Protein AF-A0A800KIT1-F1 (afdb_monomer)

Mean predicted aligned error: 12.25 Å

Nearest PDB structures (foldseek):
  5aq0-assembly1_A  TM=7.364E-01  e=1.593E-04  Homo sapiens
  1uwy-assembly1_A  TM=6.087E-01  e=8.734E-02  H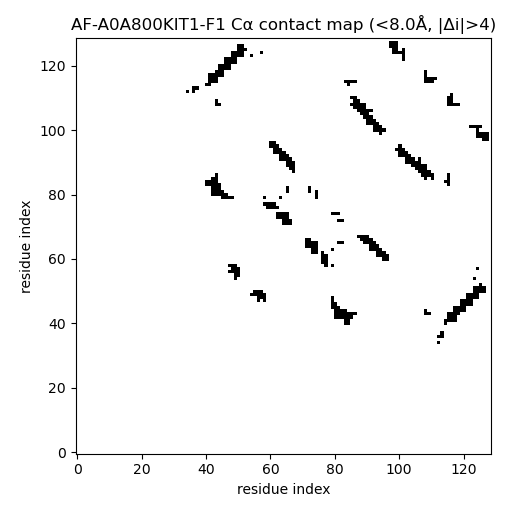omo sapiens
  4q1z-assembly1_A  TM=5.863E-01  e=1.804E-01  Bacteroides thetaiotaomicron VPI-5482
  5uph-assembly1_B  TM=4.794E-01  e=1.504E+00  Homo sapiens

Sequence (129 aa):
MIRVRFLLGIQLALSLPSVLACDDFFTEDLATGPVMCTKDMRAGIVLTVVDEVTGNPALSGSTITLQDQSYVETLPQGSSAGAWERKGNYDIIISHPDYLTWLRQNVLVTADECHVHTVEIEAKLKKRT

pLDDT: mean 86.28, std 19.14, range [35.66, 98.88]

Radius of gyration: 32.26 Å; Cα contacts (8 Å, |Δi|>4): 222; chains: 1; bounding box: 96×44×58 Å

Structure (mmCIF, N/CA/C/O backbone):
data_AF-A0A800KIT1-F1
#
_entry.id   AF-A0A800KIT1-F1
#
loop_
_atom_site.group_PDB
_atom_site.id
_atom_site.type_symbol
_atom_site.label_atom_id
_atom_site.label_alt_id
_atom_site.label_comp_id
_atom_site.label_asym_id
_atom_site.label_entity_id
_atom_site.label_seq_id
_atom_site.pdbx_PDB_ins_code
_atom_site.Cartn_x
_atom_site.Cartn_y
_atom_site.Cartn_z
_atom_site.occupancy
_atom_site.B_iso_or_equiv
_atom_site.auth_seq_id
_atom_site.auth_comp_id
_atom_site.auth_asym_id
_atom_site.auth_atom_id
_atom_site.pdbx_PDB_model_num
ATOM 1 N N . MET A 1 1 ? 74.768 -32.724 2.624 1.00 35.66 1 MET A N 1
ATOM 2 C CA . MET A 1 1 ? 76.137 -32.710 2.063 1.00 35.66 1 MET A CA 1
ATOM 3 C C . MET A 1 1 ? 76.054 -32.923 0.550 1.00 35.66 1 MET A C 1
ATOM 5 O O . MET A 1 1 ? 75.439 -33.894 0.149 1.00 35.66 1 MET A O 1
ATOM 9 N N . ILE A 1 2 ? 76.706 -32.040 -0.226 1.00 41.03 2 ILE A N 1
ATOM 10 C CA . ILE A 1 2 ? 77.374 -32.289 -1.530 1.00 41.03 2 ILE A CA 1
ATOM 11 C C . ILE A 1 2 ? 76.565 -32.206 -2.859 1.00 41.03 2 ILE A C 1
ATOM 13 O O . ILE A 1 2 ? 75.822 -33.106 -3.216 1.00 41.03 2 ILE A O 1
ATOM 17 N N . ARG A 1 3 ? 76.898 -31.119 -3.598 1.00 47.31 3 ARG A N 1
ATOM 18 C CA . ARG A 1 3 ? 77.159 -30.903 -5.055 1.00 47.31 3 ARG A CA 1
ATOM 19 C C . ARG A 1 3 ? 76.059 -31.232 -6.085 1.00 47.31 3 ARG A C 1
ATOM 21 O O . ARG A 1 3 ? 75.710 -32.382 -6.276 1.00 47.31 3 ARG A O 1
ATOM 28 N N . VAL A 1 4 ? 75.462 -30.233 -6.754 1.00 49.84 4 VAL A N 1
ATOM 29 C CA . VAL A 1 4 ? 75.948 -29.453 -7.932 1.00 49.84 4 VAL A CA 1
ATOM 30 C C . VAL A 1 4 ? 76.250 -30.318 -9.160 1.00 49.84 4 VAL A C 1
ATOM 32 O O . VAL A 1 4 ? 77.219 -31.073 -9.137 1.00 49.84 4 VAL A O 1
ATOM 35 N N . ARG A 1 5 ? 75.530 -30.075 -10.269 1.00 55.16 5 ARG A N 1
ATOM 36 C CA . ARG A 1 5 ? 76.094 -30.088 -11.633 1.00 55.16 5 ARG A CA 1
ATOM 37 C C . ARG A 1 5 ? 75.235 -29.287 -12.623 1.00 55.16 5 ARG A C 1
ATOM 39 O O . ARG A 1 5 ? 74.104 -29.642 -12.921 1.00 55.16 5 ARG A O 1
ATOM 46 N N . PHE A 1 6 ? 75.836 -28.202 -13.102 1.00 49.75 6 PHE A N 1
ATOM 47 C CA . PHE A 1 6 ? 75.464 -27.387 -14.258 1.00 49.75 6 PHE A CA 1
ATOM 48 C C . PHE A 1 6 ? 76.037 -28.041 -15.531 1.00 49.75 6 PHE A C 1
ATOM 50 O O . PHE A 1 6 ? 77.228 -28.347 -15.543 1.00 49.75 6 PHE A O 1
ATOM 57 N N . LEU A 1 7 ? 75.229 -28.200 -16.582 1.00 55.97 7 LEU A N 1
ATOM 58 C CA . LEU A 1 7 ? 75.607 -28.440 -17.992 1.00 55.97 7 LEU A CA 1
ATOM 59 C C . LEU A 1 7 ? 74.454 -27.819 -18.814 1.00 55.97 7 LEU A C 1
ATOM 61 O O . LEU A 1 7 ? 73.332 -28.291 -18.698 1.00 55.97 7 LEU A O 1
ATOM 65 N N . LEU A 1 8 ? 74.527 -26.599 -19.358 1.00 46.25 8 LEU A N 1
ATOM 66 C CA . LEU A 1 8 ? 75.233 -26.110 -20.556 1.00 46.25 8 LEU A CA 1
ATOM 67 C C . LEU A 1 8 ? 74.940 -26.907 -21.852 1.00 46.25 8 LEU A C 1
ATOM 69 O O . LEU A 1 8 ? 75.412 -28.029 -21.992 1.00 46.25 8 LEU A O 1
ATOM 73 N N . GLY A 1 9 ? 74.230 -26.278 -22.808 1.00 48.44 9 GLY A N 1
ATOM 74 C CA . GLY A 1 9 ? 74.076 -26.711 -24.217 1.00 48.44 9 GLY A CA 1
ATOM 75 C C . GLY A 1 9 ? 72.638 -26.552 -24.748 1.00 48.44 9 GLY A C 1
ATOM 76 O O . GLY A 1 9 ? 71.803 -27.405 -24.498 1.00 48.44 9 GLY A O 1
ATOM 77 N N . ILE A 1 10 ? 72.221 -25.370 -25.222 1.00 55.78 10 ILE A N 1
ATOM 78 C CA . ILE A 1 10 ? 72.210 -24.896 -26.630 1.00 55.78 10 ILE A CA 1
ATOM 79 C C . ILE A 1 10 ? 71.253 -25.673 -27.568 1.00 55.78 10 ILE A C 1
ATOM 81 O O . ILE A 1 10 ? 71.590 -26.715 -28.111 1.00 55.78 10 ILE A O 1
ATOM 85 N N . GLN A 1 11 ? 70.075 -25.051 -27.734 1.00 54.78 11 GLN A N 1
ATOM 86 C CA . GLN A 1 11 ? 69.208 -24.857 -28.913 1.00 54.78 11 GLN A CA 1
ATOM 87 C C . GLN A 1 11 ? 68.940 -26.002 -29.907 1.00 54.78 11 GLN A C 1
ATOM 89 O O . GLN A 1 11 ? 69.808 -26.392 -30.680 1.00 54.78 11 GLN A O 1
ATOM 94 N N . LEU A 1 12 ? 67.652 -26.338 -30.062 1.00 50.03 12 LEU A N 1
ATOM 95 C CA . LEU A 1 12 ? 67.087 -26.680 -31.369 1.00 50.03 12 LEU A CA 1
ATOM 96 C C . LEU A 1 12 ? 65.686 -26.066 -31.505 1.00 50.03 12 LEU A C 1
ATOM 98 O O . LEU A 1 12 ? 64.824 -26.249 -30.648 1.00 50.03 12 LEU A O 1
ATOM 102 N N . ALA A 1 13 ? 65.518 -25.263 -32.553 1.00 61.03 13 ALA A N 1
ATOM 103 C CA . ALA A 1 13 ? 64.345 -24.453 -32.841 1.00 61.03 13 ALA A CA 1
ATOM 104 C C . ALA A 1 13 ? 63.086 -25.311 -33.042 1.00 61.03 13 ALA A C 1
ATOM 106 O O . ALA A 1 13 ? 63.044 -26.154 -33.937 1.00 61.03 13 ALA A O 1
ATOM 107 N N . LEU A 1 14 ? 62.049 -25.056 -32.240 1.00 50.56 14 LEU A N 1
ATOM 108 C CA . LEU A 1 14 ? 60.720 -25.618 -32.450 1.00 50.56 14 LEU A CA 1
ATOM 109 C C . LEU A 1 14 ? 59.892 -24.584 -33.220 1.00 50.56 14 LEU A C 1
ATOM 111 O O . LEU A 1 14 ? 59.505 -23.545 -32.688 1.00 50.56 14 LEU A O 1
ATOM 115 N N . SER A 1 15 ? 59.705 -24.849 -34.509 1.00 58.34 15 SER A N 1
ATOM 116 C CA . SER A 1 15 ? 58.887 -24.067 -35.431 1.00 58.34 15 SER A CA 1
ATOM 117 C C . SER A 1 15 ? 57.451 -23.941 -34.918 1.00 58.34 15 SER A C 1
ATOM 119 O O . SER A 1 15 ? 56.799 -24.963 -34.704 1.00 58.34 15 SER A O 1
ATOM 121 N N . LEU A 1 16 ? 56.956 -22.708 -34.761 1.00 60.09 16 LEU A N 1
ATOM 122 C CA . LEU A 1 16 ? 55.536 -22.431 -34.536 1.00 60.09 16 LEU A CA 1
ATOM 123 C C . LEU A 1 16 ? 54.734 -22.825 -35.789 1.00 60.09 16 LEU A C 1
ATOM 125 O O . LEU A 1 16 ? 54.974 -22.236 -36.846 1.00 60.09 16 LEU A O 1
ATOM 129 N N . PRO A 1 17 ? 53.775 -23.764 -35.709 1.00 59.09 17 PRO A N 1
ATOM 130 C CA . PRO A 1 17 ? 52.797 -23.929 -36.766 1.00 59.09 17 PRO A CA 1
ATOM 131 C C . PRO A 1 17 ? 51.820 -22.752 -36.725 1.00 59.09 17 PRO A C 1
ATOM 133 O O . PRO A 1 17 ? 51.164 -22.468 -35.723 1.00 59.09 17 PRO A O 1
ATOM 136 N N . SER A 1 18 ? 51.796 -22.049 -37.847 1.00 61.78 18 SER A N 1
ATOM 137 C CA . SER A 1 18 ? 50.955 -20.914 -38.178 1.00 61.78 18 SER A CA 1
ATOM 138 C C . SER A 1 18 ? 49.468 -21.231 -37.992 1.00 61.78 18 SER A C 1
ATOM 140 O O . SER A 1 18 ? 48.947 -22.169 -38.586 1.00 61.78 18 SER A O 1
ATOM 142 N N . VAL A 1 19 ? 48.831 -20.409 -37.158 1.00 55.56 19 VAL A N 1
ATOM 143 C CA . VAL A 1 19 ? 47.418 -19.994 -37.127 1.00 55.56 19 VAL A CA 1
ATOM 144 C C . VAL A 1 19 ? 46.465 -20.799 -38.023 1.00 55.56 19 VAL A C 1
ATOM 146 O O . VAL A 1 19 ? 46.300 -20.516 -39.207 1.00 55.56 19 VAL A O 1
ATOM 149 N N . LEU A 1 20 ? 45.761 -21.750 -37.409 1.00 60.47 20 LEU A N 1
ATOM 150 C CA . LEU A 1 20 ? 44.436 -22.176 -37.851 1.00 60.47 20 LEU A CA 1
ATOM 151 C C . LEU A 1 20 ? 43.448 -21.874 -36.720 1.00 60.47 20 LEU A C 1
ATOM 153 O O . LEU A 1 20 ? 42.897 -22.767 -36.088 1.00 60.47 20 LEU A O 1
ATOM 157 N N . ALA A 1 21 ? 43.301 -20.589 -36.415 1.00 51.41 21 ALA A N 1
ATOM 158 C CA . ALA A 1 21 ? 42.187 -20.093 -35.630 1.00 51.41 21 ALA A CA 1
ATOM 159 C C . ALA A 1 21 ? 41.266 -19.369 -36.615 1.00 51.41 21 ALA A C 1
ATOM 161 O O . ALA A 1 21 ? 41.454 -18.193 -36.919 1.00 51.41 21 ALA A O 1
ATOM 162 N N . CYS A 1 22 ? 40.306 -20.105 -37.178 1.00 60.59 22 CYS A N 1
ATOM 163 C CA . CYS A 1 22 ? 39.013 -19.495 -37.452 1.00 60.59 22 CYS A CA 1
ATOM 164 C C . CYS A 1 22 ? 38.426 -19.208 -36.074 1.00 60.59 22 CYS A C 1
ATOM 166 O O . CYS A 1 22 ? 37.726 -20.042 -35.507 1.00 60.59 22 CYS A O 1
ATOM 168 N N . ASP A 1 23 ? 38.790 -18.067 -35.498 1.00 52.88 23 ASP A N 1
ATOM 169 C CA . ASP A 1 23 ? 37.940 -17.489 -34.481 1.00 52.88 23 ASP A CA 1
ATOM 170 C C . ASP A 1 23 ? 36.685 -17.092 -35.253 1.00 52.88 23 ASP A C 1
ATOM 172 O O . ASP A 1 23 ? 36.680 -16.098 -35.983 1.00 52.88 23 ASP A O 1
ATOM 176 N N . ASP A 1 24 ? 35.654 -17.934 -35.169 1.00 50.88 24 ASP A N 1
ATOM 177 C CA . ASP A 1 24 ? 34.274 -17.549 -35.428 1.00 50.88 24 ASP A CA 1
ATOM 178 C C . ASP A 1 24 ? 33.943 -16.405 -34.456 1.00 50.88 24 ASP A C 1
ATOM 180 O O . ASP A 1 24 ? 33.260 -16.566 -33.448 1.00 50.88 24 ASP A O 1
ATOM 184 N N . PHE A 1 25 ? 34.455 -15.209 -34.755 1.00 50.78 25 PHE A N 1
ATOM 185 C CA . PHE A 1 25 ? 34.039 -13.940 -34.175 1.00 50.78 25 PHE A CA 1
ATOM 186 C C . PHE A 1 25 ? 32.737 -13.506 -34.855 1.00 50.78 25 PHE A C 1
ATOM 188 O O . PHE A 1 25 ? 32.571 -12.391 -35.334 1.00 50.78 25 PHE A O 1
ATOM 195 N N . PHE A 1 26 ? 31.797 -14.432 -34.928 1.00 53.28 26 PHE A N 1
ATOM 196 C CA . PHE A 1 26 ? 30.394 -14.106 -34.985 1.00 53.28 26 PHE A CA 1
ATOM 197 C C . PHE A 1 26 ? 29.840 -14.674 -33.691 1.00 53.28 26 PHE A C 1
ATOM 199 O O . PHE A 1 26 ? 29.180 -15.708 -33.659 1.00 53.28 26 PHE A O 1
ATOM 206 N N . THR A 1 27 ? 30.155 -13.996 -32.582 1.00 54.91 27 THR A N 1
ATOM 207 C CA . THR A 1 27 ? 29.188 -13.959 -31.493 1.00 54.91 27 THR A CA 1
ATOM 208 C C . THR A 1 27 ? 27.928 -13.421 -32.141 1.00 54.91 27 THR A C 1
ATOM 210 O O . THR A 1 27 ? 27.866 -12.238 -32.481 1.00 54.91 27 THR A O 1
ATOM 213 N N . GLU A 1 28 ? 26.994 -14.321 -32.430 1.00 54.59 28 GLU A N 1
ATOM 214 C CA . GLU A 1 28 ? 25.621 -13.973 -32.725 1.00 54.59 28 GLU A CA 1
ATOM 215 C C . GLU A 1 28 ? 25.127 -13.197 -31.508 1.00 54.59 28 GLU A C 1
ATOM 217 O O . GLU A 1 28 ? 24.702 -13.757 -30.498 1.00 54.59 28 GLU A O 1
ATOM 222 N N . ASP A 1 29 ? 25.325 -11.885 -31.586 1.00 57.72 29 ASP A N 1
ATOM 223 C CA . ASP A 1 29 ? 24.670 -10.879 -30.785 1.00 57.72 29 ASP A CA 1
ATOM 224 C C . ASP A 1 29 ? 23.191 -11.070 -31.092 1.00 57.72 29 ASP A C 1
ATOM 226 O O . ASP A 1 29 ? 22.672 -10.624 -32.119 1.00 57.72 29 ASP A O 1
ATOM 230 N N . LEU A 1 30 ? 22.574 -11.931 -30.280 1.00 59.06 30 LEU A N 1
ATOM 231 C CA . LEU A 1 30 ? 21.161 -12.248 -30.302 1.00 59.06 30 LEU A CA 1
ATOM 232 C C . LEU A 1 30 ? 20.435 -10.928 -30.490 1.00 59.06 30 LEU A C 1
ATOM 234 O O . LEU A 1 30 ? 20.567 -10.034 -29.661 1.00 59.06 30 LEU A O 1
ATOM 238 N N . ALA A 1 31 ? 19.731 -10.797 -31.608 1.00 60.88 31 ALA A N 1
ATOM 239 C CA . ALA A 1 31 ? 19.049 -9.579 -31.987 1.00 60.88 31 ALA A CA 1
ATOM 240 C C . ALA A 1 31 ? 18.020 -9.166 -30.919 1.00 60.88 31 ALA A C 1
ATOM 242 O O . ALA A 1 31 ? 16.831 -9.446 -31.045 1.00 60.88 31 ALA A O 1
ATOM 243 N N . THR A 1 32 ? 18.446 -8.451 -29.884 1.00 62.38 32 THR A N 1
ATOM 244 C CA . THR A 1 32 ? 17.587 -7.556 -29.119 1.00 62.38 32 THR A CA 1
ATOM 245 C C . THR A 1 32 ? 17.716 -6.205 -29.786 1.00 62.38 32 THR A C 1
ATOM 247 O O . THR A 1 32 ? 18.576 -5.392 -29.457 1.00 62.38 32 THR A O 1
ATOM 250 N N . GLY A 1 33 ? 16.868 -5.985 -30.795 1.00 69.94 33 GLY A N 1
ATOM 251 C CA . GLY A 1 33 ? 16.591 -4.632 -31.266 1.00 69.94 33 GLY A CA 1
ATOM 252 C C . GLY A 1 33 ? 16.219 -3.719 -30.086 1.00 69.94 33 GLY A C 1
ATOM 253 O O . GLY A 1 33 ? 15.910 -4.212 -29.000 1.00 69.94 33 GLY A O 1
ATOM 254 N N . PRO A 1 34 ? 16.251 -2.390 -30.271 1.00 82.31 34 PRO A N 1
ATOM 255 C CA . PRO A 1 34 ? 15.989 -1.459 -29.180 1.00 82.31 34 PRO A CA 1
ATOM 256 C C . PRO A 1 34 ? 14.646 -1.775 -28.515 1.00 82.31 34 PRO A C 1
ATOM 258 O O . PRO A 1 34 ? 13.633 -1.933 -29.203 1.00 82.31 34 PRO A O 1
ATOM 261 N N . VAL A 1 35 ? 14.635 -1.865 -27.185 1.00 86.75 35 VAL A N 1
ATOM 262 C CA . VAL A 1 35 ? 13.399 -2.096 -26.440 1.00 86.75 35 VAL A CA 1
ATOM 263 C C . VAL A 1 35 ? 12.565 -0.826 -26.452 1.00 86.75 35 VAL A C 1
ATOM 265 O O . VAL A 1 35 ? 12.975 0.242 -25.999 1.00 86.75 35 VAL A O 1
ATOM 268 N N . MET A 1 36 ? 11.379 -0.949 -27.041 1.00 91.00 36 MET A N 1
ATOM 269 C CA . MET A 1 36 ? 10.439 0.148 -27.219 1.00 91.00 36 MET A CA 1
ATOM 270 C C . MET A 1 36 ? 9.390 0.087 -26.112 1.00 91.00 36 MET A C 1
ATOM 272 O O . MET A 1 36 ? 8.400 -0.632 -26.224 1.00 91.00 36 MET A O 1
ATOM 276 N N . CYS A 1 37 ? 9.607 0.850 -25.043 1.00 93.62 37 CYS A N 1
ATOM 277 C CA . CYS A 1 37 ? 8.655 0.947 -23.940 1.00 93.62 37 CYS A CA 1
ATOM 278 C C . CYS A 1 37 ? 7.548 1.974 -24.212 1.00 93.62 37 CYS A C 1
ATOM 280 O O . CYS A 1 37 ? 7.725 2.943 -24.960 1.00 93.62 37 CYS A O 1
ATOM 282 N N . THR A 1 38 ? 6.392 1.771 -23.575 1.00 94.06 38 THR A N 1
ATOM 283 C CA . THR A 1 38 ? 5.306 2.759 -23.589 1.00 94.06 38 THR A CA 1
ATOM 284 C C . THR A 1 38 ? 5.635 3.932 -22.660 1.00 94.06 38 THR A C 1
ATOM 286 O O . THR A 1 38 ? 6.510 3.830 -21.803 1.00 94.06 38 THR A O 1
ATOM 289 N N . LYS A 1 39 ? 4.938 5.063 -22.822 1.00 93.69 39 LYS A N 1
ATOM 290 C CA . LYS A 1 39 ? 5.052 6.214 -21.904 1.00 93.69 39 LYS A CA 1
ATOM 291 C C . LYS A 1 39 ? 4.098 6.120 -20.710 1.00 93.69 39 LYS A C 1
ATOM 293 O O . LYS A 1 39 ? 3.988 7.082 -19.951 1.00 93.69 39 LYS A O 1
ATOM 298 N N . ASP A 1 40 ? 3.383 5.009 -20.580 1.00 94.75 40 ASP A N 1
ATOM 299 C CA . ASP A 1 40 ? 2.398 4.830 -19.526 1.00 94.75 40 ASP A CA 1
ATOM 300 C C . ASP A 1 40 ? 3.108 4.633 -18.189 1.00 94.75 40 ASP A C 1
ATOM 302 O O . ASP A 1 40 ? 4.135 3.966 -18.118 1.00 94.75 40 ASP A O 1
ATOM 306 N N . MET A 1 41 ? 2.555 5.208 -17.124 1.00 95.88 41 MET A N 1
ATOM 307 C CA . MET A 1 41 ? 3.026 4.961 -15.764 1.00 95.88 41 MET A CA 1
ATOM 308 C C . MET A 1 41 ? 2.130 3.928 -15.089 1.00 95.88 41 MET A C 1
ATOM 310 O O . MET A 1 41 ? 0.903 4.050 -15.123 1.00 95.88 41 MET A O 1
ATOM 314 N N . ARG A 1 42 ? 2.735 2.944 -14.426 1.00 97.94 42 ARG A N 1
ATOM 315 C CA . ARG A 1 42 ? 2.044 1.900 -13.664 1.00 97.94 42 ARG A CA 1
ATOM 316 C C . ARG A 1 42 ? 2.340 2.017 -12.176 1.00 97.94 42 ARG A C 1
ATOM 318 O O . ARG A 1 42 ? 3.464 2.301 -11.764 1.00 97.94 42 ARG A O 1
ATOM 325 N N . ALA A 1 43 ? 1.313 1.793 -11.363 1.00 98.56 43 ALA A N 1
ATOM 326 C CA . ALA A 1 43 ? 1.460 1.725 -9.918 1.00 98.56 43 ALA A CA 1
ATOM 327 C C . ALA A 1 43 ? 2.072 0.378 -9.532 1.00 98.56 43 ALA A C 1
ATOM 329 O O . ALA A 1 43 ? 1.614 -0.669 -9.997 1.00 98.56 43 ALA A O 1
ATOM 330 N N . GLY A 1 44 ? 3.072 0.392 -8.655 1.00 98.62 44 GLY A N 1
ATOM 331 C CA . GLY A 1 44 ? 3.620 -0.834 -8.085 1.00 98.62 44 GLY A CA 1
ATOM 332 C C . GLY A 1 44 ? 2.633 -1.503 -7.129 1.00 98.62 44 GLY A C 1
ATOM 333 O O . GLY A 1 44 ? 2.541 -2.727 -7.098 1.00 98.62 44 GLY A O 1
ATOM 334 N N . ILE A 1 45 ? 1.858 -0.710 -6.381 1.00 98.88 45 ILE A N 1
ATOM 335 C CA . ILE A 1 45 ? 0.878 -1.200 -5.402 1.00 98.88 45 ILE A CA 1
ATOM 336 C C . ILE A 1 45 ? -0.466 -0.504 -5.613 1.00 98.88 45 ILE A C 1
ATOM 338 O O . ILE A 1 45 ? -0.525 0.725 -5.712 1.00 98.88 45 ILE A O 1
ATOM 342 N N . VAL A 1 46 ? -1.541 -1.295 -5.613 1.00 98.81 46 VAL A N 1
ATOM 343 C CA . VAL A 1 46 ? -2.933 -0.825 -5.596 1.00 98.81 46 VAL A CA 1
ATOM 344 C C . VAL A 1 46 ? -3.675 -1.470 -4.426 1.00 98.81 46 VAL A C 1
ATOM 346 O O . VAL A 1 46 ? -3.639 -2.685 -4.235 1.00 98.81 46 VAL A O 1
ATOM 349 N N . LEU A 1 47 ? -4.352 -0.645 -3.632 1.00 98.75 47 LEU A N 1
ATOM 350 C CA . LEU A 1 47 ? -5.035 -1.0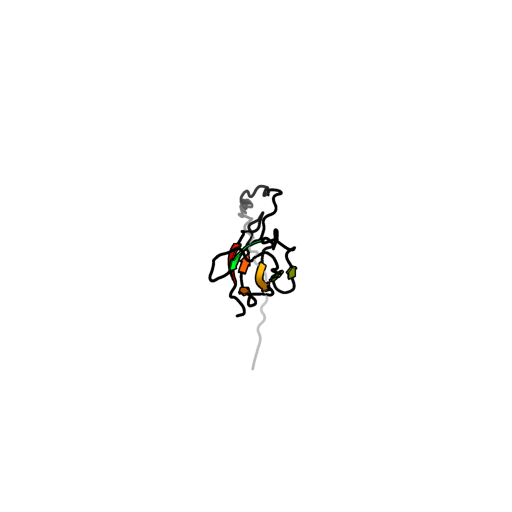34 -2.406 1.00 98.75 47 LEU A CA 1
ATOM 351 C C . LEU A 1 47 ? -6.556 -0.959 -2.564 1.00 98.75 47 LEU A C 1
ATOM 353 O O . LEU A 1 47 ? -7.107 -0.004 -3.109 1.00 98.75 47 LEU A O 1
ATOM 357 N N . THR A 1 48 ? -7.236 -1.943 -1.990 1.00 98.69 48 THR A N 1
ATOM 358 C CA . THR A 1 48 ? -8.664 -1.890 -1.667 1.00 98.69 48 THR A CA 1
ATOM 359 C C . THR A 1 48 ? -8.789 -1.925 -0.151 1.00 98.69 48 THR A C 1
ATOM 361 O O . THR A 1 48 ? -8.425 -2.917 0.471 1.00 98.69 48 THR A O 1
ATOM 364 N N . VAL A 1 49 ? -9.247 -0.832 0.460 1.00 98.62 49 VAL A N 1
ATOM 365 C CA . VAL A 1 49 ? -9.308 -0.692 1.925 1.00 98.62 49 VAL A CA 1
ATOM 366 C C . VAL A 1 49 ? -10.755 -0.809 2.387 1.00 98.62 49 VAL A C 1
ATOM 368 O O . VAL A 1 49 ? -11.594 0.010 2.002 1.00 98.62 49 VAL A O 1
ATOM 371 N N . VAL A 1 50 ? -11.043 -1.811 3.216 1.00 98.62 50 VAL A N 1
ATOM 372 C CA . VAL A 1 50 ? -12.398 -2.139 3.683 1.00 98.62 50 VAL A CA 1
ATOM 373 C C . VAL A 1 50 ? -12.427 -2.413 5.182 1.00 98.62 50 VAL A C 1
ATOM 375 O O . VAL A 1 50 ? -11.433 -2.831 5.769 1.00 98.62 50 VAL A O 1
ATOM 378 N N . ASP A 1 51 ? -13.579 -2.203 5.807 1.00 98.31 51 ASP A N 1
ATOM 379 C CA . ASP A 1 51 ? -13.867 -2.689 7.157 1.00 98.31 51 ASP A CA 1
ATOM 380 C C . ASP A 1 51 ? -13.943 -4.228 7.149 1.00 98.31 51 ASP A C 1
ATOM 382 O O . ASP A 1 51 ? -14.630 -4.822 6.317 1.00 98.31 51 ASP A O 1
ATOM 386 N N . GLU A 1 52 ? -13.236 -4.879 8.076 1.00 98.31 52 GLU A N 1
ATOM 387 C CA . GLU A 1 52 ? -13.103 -6.343 8.134 1.00 98.31 52 GLU A CA 1
ATOM 388 C C . GLU A 1 52 ? -14.442 -7.075 8.321 1.00 98.31 52 GLU A C 1
ATOM 390 O O . GLU A 1 52 ? -14.607 -8.189 7.822 1.00 98.31 52 GLU A O 1
ATOM 395 N N . VAL A 1 53 ? -15.398 -6.465 9.028 1.00 97.62 53 VAL A N 1
ATOM 396 C CA . VAL A 1 53 ? -16.659 -7.113 9.424 1.00 97.62 53 VAL A CA 1
ATOM 397 C C . VAL A 1 53 ? -17.758 -6.859 8.400 1.00 97.62 53 VAL A C 1
ATOM 399 O O . VAL A 1 53 ? -18.513 -7.760 8.044 1.00 97.62 53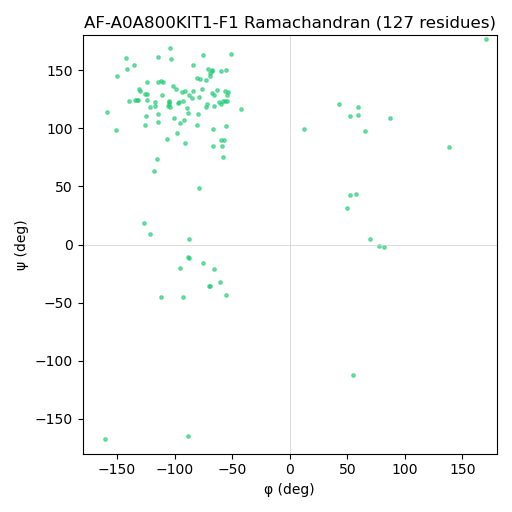 VAL A O 1
ATOM 402 N N . THR A 1 54 ? -17.877 -5.614 7.954 1.00 97.62 54 THR A N 1
ATOM 403 C CA . THR A 1 54 ? -18.969 -5.151 7.091 1.00 97.62 54 THR A CA 1
ATOM 404 C C . THR A 1 54 ? -18.610 -5.181 5.611 1.00 97.62 54 THR A C 1
ATOM 406 O O . THR A 1 54 ? -19.515 -5.157 4.781 1.00 97.62 54 THR A O 1
ATOM 409 N N . GLY A 1 55 ? -17.319 -5.205 5.264 1.00 97.69 55 GLY A N 1
ATOM 410 C CA . GLY A 1 55 ? -16.844 -5.081 3.883 1.00 97.69 55 GLY A CA 1
ATOM 411 C C . GLY A 1 55 ? -17.030 -3.684 3.280 1.00 97.69 55 GLY A C 1
ATOM 412 O O . GLY A 1 55 ? -16.748 -3.483 2.101 1.00 97.69 55 GLY A O 1
ATOM 413 N N . ASN A 1 56 ? -17.500 -2.706 4.062 1.00 97.88 56 ASN A N 1
ATOM 414 C CA . ASN A 1 56 ? -17.697 -1.344 3.579 1.00 97.88 56 ASN A CA 1
ATOM 415 C C . ASN A 1 56 ? -16.350 -0.658 3.298 1.00 97.88 56 ASN A C 1
ATOM 417 O O . ASN A 1 56 ? -15.390 -0.899 4.034 1.00 97.88 56 ASN A O 1
ATOM 421 N N . PRO A 1 57 ? -16.267 0.241 2.298 1.00 97.69 57 PRO A N 1
ATOM 422 C CA . PRO A 1 57 ? -15.051 1.002 2.035 1.00 97.69 57 PRO A CA 1
ATOM 423 C C . PRO A 1 57 ? -14.593 1.796 3.263 1.00 97.69 57 PRO A C 1
ATOM 425 O O . PRO A 1 57 ? -15.379 2.520 3.873 1.00 97.69 57 PRO A O 1
ATOM 428 N N . ALA A 1 58 ? -13.306 1.693 3.583 1.00 97.44 58 ALA A N 1
ATOM 429 C CA . ALA A 1 58 ? -12.680 2.349 4.732 1.00 97.44 58 ALA A CA 1
ATOM 430 C C . ALA A 1 58 ? -11.452 3.192 4.337 1.00 97.44 58 ALA A C 1
ATOM 432 O O . ALA A 1 58 ? -10.625 3.510 5.181 1.00 97.44 58 ALA A O 1
ATOM 433 N N . LEU A 1 59 ? -11.325 3.546 3.051 1.00 97.56 59 LEU A N 1
ATOM 434 C CA . LEU A 1 59 ? -10.212 4.351 2.529 1.00 97.56 59 LEU A CA 1
ATOM 435 C C . LEU A 1 59 ? -10.260 5.814 2.997 1.00 97.56 59 LEU A C 1
ATOM 437 O O . LEU A 1 59 ? -9.226 6.450 3.195 1.00 97.56 59 LEU A O 1
ATOM 441 N N . SER A 1 60 ? -11.463 6.378 3.123 1.00 96.38 60 SER A N 1
ATOM 442 C CA . SER A 1 60 ? -11.629 7.774 3.530 1.00 96.38 60 SER A CA 1
ATOM 443 C C . SER A 1 60 ? -11.143 7.958 4.965 1.00 96.38 60 SER A C 1
ATOM 445 O O . SER A 1 60 ? -11.545 7.207 5.842 1.00 96.38 60 SER A O 1
ATOM 447 N N . GLY A 1 61 ? -10.275 8.944 5.201 1.00 94.50 61 GLY A N 1
ATOM 448 C CA . GLY A 1 61 ? -9.680 9.184 6.519 1.00 94.50 61 GLY A CA 1
ATOM 449 C C . GLY A 1 61 ? -8.474 8.297 6.851 1.00 94.50 61 GLY A C 1
ATOM 450 O O . GLY A 1 61 ? -7.862 8.488 7.904 1.00 94.50 61 GLY A O 1
ATOM 451 N N . SER A 1 62 ? -8.087 7.364 5.972 1.00 97.38 62 SER A N 1
ATOM 452 C CA . SER A 1 62 ? -6.850 6.599 6.130 1.00 97.38 62 SER A CA 1
ATOM 453 C C . SER A 1 62 ? -5.619 7.406 5.720 1.00 97.38 62 S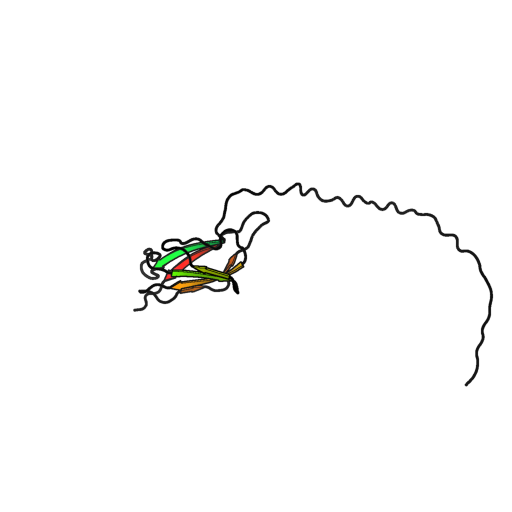ER A C 1
ATOM 455 O O . SER A 1 62 ? -5.621 8.122 4.722 1.00 97.38 62 SER A O 1
ATOM 457 N N . THR A 1 63 ? -4.522 7.223 6.453 1.00 98.38 63 THR A N 1
ATOM 458 C CA . THR A 1 63 ? -3.173 7.565 5.984 1.00 98.38 63 THR A CA 1
ATOM 459 C C . THR A 1 63 ? -2.448 6.278 5.628 1.00 98.38 63 THR A C 1
ATOM 461 O O . THR A 1 63 ? -2.327 5.386 6.472 1.00 98.38 63 THR A O 1
ATOM 464 N N . ILE A 1 64 ? -1.991 6.190 4.380 1.00 98.81 64 ILE A N 1
ATOM 465 C CA . ILE A 1 64 ? -1.301 5.026 3.826 1.00 98.81 64 ILE A CA 1
ATOM 466 C C . ILE A 1 64 ? 0.156 5.400 3.580 1.00 98.81 64 ILE A C 1
ATOM 468 O O . ILE A 1 64 ? 0.432 6.400 2.915 1.00 98.81 64 ILE A O 1
ATOM 472 N N . THR A 1 65 ? 1.068 4.575 4.081 1.00 98.81 65 THR A N 1
ATOM 473 C CA . THR A 1 65 ? 2.508 4.721 3.874 1.00 98.81 65 THR A CA 1
ATOM 474 C C . THR A 1 65 ? 3.077 3.443 3.270 1.00 98.81 65 THR A C 1
ATOM 476 O O . THR A 1 65 ? 2.829 2.352 3.784 1.00 98.81 65 THR A O 1
ATOM 479 N N . LEU A 1 66 ? 3.836 3.592 2.185 1.00 98.88 66 LEU A N 1
ATOM 480 C CA . LEU A 1 66 ? 4.629 2.541 1.554 1.00 98.88 66 LEU A CA 1
ATOM 481 C C . LEU A 1 66 ? 6.099 2.786 1.904 1.00 98.88 66 LEU A C 1
ATOM 483 O O . LEU A 1 66 ? 6.627 3.866 1.626 1.00 98.88 66 LEU A O 1
ATOM 487 N N . GLN A 1 67 ? 6.762 1.807 2.512 1.00 98.81 67 GLN A N 1
ATOM 488 C CA . GLN A 1 67 ? 8.159 1.925 2.920 1.00 98.81 67 GLN A CA 1
ATOM 489 C C . GLN A 1 67 ? 9.012 0.806 2.324 1.00 98.81 67 GLN A C 1
ATOM 491 O O . GLN A 1 67 ? 8.743 -0.359 2.572 1.00 98.81 67 GLN A O 1
ATOM 496 N N . ASP A 1 68 ? 10.079 1.161 1.612 1.00 98.69 68 ASP A N 1
ATOM 497 C CA . ASP A 1 68 ? 11.127 0.232 1.169 1.00 98.69 68 ASP A CA 1
ATOM 498 C C . ASP A 1 68 ? 12.481 0.773 1.638 1.00 98.69 68 ASP A C 1
ATOM 500 O O . ASP A 1 68 ? 13.014 1.741 1.089 1.00 98.69 68 ASP A O 1
ATOM 504 N N . GLN A 1 69 ? 13.025 0.177 2.700 1.00 97.25 69 GLN A N 1
ATOM 505 C CA . GLN A 1 69 ? 14.251 0.635 3.360 1.00 97.25 69 GLN A CA 1
ATOM 506 C C . GLN A 1 69 ? 14.153 2.120 3.778 1.00 97.25 69 GLN A C 1
ATOM 508 O O . GLN A 1 69 ? 13.384 2.466 4.678 1.00 97.25 69 GLN A O 1
ATOM 513 N N . SER A 1 70 ? 14.943 2.999 3.149 1.00 97.81 70 SER A N 1
ATOM 514 C CA . SER A 1 70 ? 14.948 4.448 3.386 1.00 97.81 70 SER A CA 1
ATOM 515 C C . SER A 1 70 ? 13.928 5.214 2.540 1.00 97.81 70 SER A C 1
ATOM 517 O O . SER A 1 70 ? 13.697 6.396 2.795 1.00 97.81 70 SER A O 1
ATOM 519 N N . TYR A 1 71 ? 13.326 4.574 1.536 1.00 98.38 71 TYR A N 1
ATOM 520 C CA . TYR A 1 71 ? 12.261 5.171 0.745 1.00 98.38 71 TYR A CA 1
ATOM 521 C C . TYR A 1 71 ? 10.947 5.106 1.518 1.00 98.38 71 TYR A C 1
ATOM 523 O O . TYR A 1 71 ? 10.533 4.033 1.952 1.00 98.38 71 TYR A O 1
ATOM 531 N N . VAL A 1 72 ? 10.291 6.256 1.663 1.00 98.56 72 VAL A N 1
ATOM 532 C CA . VAL A 1 72 ? 8.990 6.390 2.318 1.00 98.56 72 VAL A CA 1
ATOM 533 C C . VAL A 1 72 ? 8.088 7.221 1.418 1.00 98.56 72 VAL A C 1
ATOM 535 O O . VAL A 1 72 ? 8.427 8.350 1.061 1.00 98.56 72 VAL A O 1
ATOM 538 N N . GLU A 1 73 ? 6.934 6.669 1.073 1.00 98.69 73 GLU A N 1
ATOM 539 C CA . GLU A 1 73 ? 5.892 7.334 0.299 1.00 98.69 73 GLU A CA 1
ATOM 540 C C . GLU A 1 73 ? 4.603 7.355 1.117 1.00 98.69 73 GLU A C 1
ATOM 542 O O . GLU A 1 73 ? 4.055 6.307 1.447 1.00 98.69 73 GLU A O 1
ATOM 547 N N . THR A 1 74 ? 4.104 8.547 1.436 1.00 98.62 74 THR A N 1
ATOM 548 C CA . THR A 1 74 ? 2.762 8.713 2.007 1.00 98.62 74 THR A CA 1
ATOM 549 C C . THR A 1 74 ? 1.804 9.065 0.884 1.00 98.62 74 THR A C 1
ATOM 551 O O . THR A 1 74 ? 2.003 10.072 0.199 1.00 98.62 74 THR A O 1
ATOM 554 N N . LEU A 1 75 ? 0.765 8.251 0.693 1.00 98.44 75 LEU A N 1
ATOM 555 C CA . LEU A 1 75 ? -0.189 8.476 -0.388 1.00 98.44 75 LEU A CA 1
ATOM 556 C C . LEU A 1 75 ? -1.029 9.738 -0.123 1.00 98.44 75 LEU A C 1
ATOM 558 O O . LEU A 1 75 ? -1.387 10.010 1.030 1.00 98.44 75 LEU A O 1
ATOM 562 N N . PRO A 1 76 ? -1.390 10.501 -1.172 1.00 97.00 76 PRO A N 1
ATOM 563 C CA . PRO A 1 76 ? -2.364 11.579 -1.050 1.00 97.00 76 PRO A CA 1
ATOM 564 C C . PRO A 1 76 ? -3.692 11.078 -0.471 1.00 97.00 76 PRO A C 1
ATOM 566 O O . PRO A 1 76 ? -4.091 9.936 -0.698 1.00 97.00 76 PRO A O 1
ATOM 569 N N . GLN A 1 77 ? -4.409 11.951 0.238 1.00 93.94 77 GLN A N 1
ATOM 570 C CA . GLN A 1 77 ? -5.716 11.623 0.814 1.00 93.94 77 GLN A CA 1
ATOM 571 C C . GLN A 1 77 ? -6.683 11.099 -0.256 1.00 93.94 77 GLN A C 1
ATOM 573 O O . GLN A 1 77 ? -6.866 11.725 -1.299 1.00 93.94 77 GLN A O 1
ATOM 578 N N . GLY A 1 78 ? -7.298 9.945 0.014 1.00 93.12 78 GLY A N 1
ATOM 579 C CA . GLY A 1 78 ? -8.213 9.274 -0.914 1.00 93.12 78 GLY A CA 1
ATOM 580 C C . GLY A 1 78 ? -7.543 8.519 -2.069 1.00 93.12 78 GLY A C 1
ATOM 581 O O . GLY A 1 78 ? -8.255 7.891 -2.847 1.00 93.12 78 GLY A O 1
ATOM 582 N N . SER A 1 79 ? -6.210 8.536 -2.185 1.00 96.69 79 SER A N 1
ATOM 583 C CA . SER A 1 79 ? -5.491 7.665 -3.120 1.00 96.69 79 SER A CA 1
ATOM 584 C C . SER A 1 79 ? -5.320 6.267 -2.535 1.00 96.69 79 SER A C 1
ATOM 586 O O . SER A 1 79 ? -5.046 6.108 -1.346 1.00 96.69 79 SER A O 1
ATOM 588 N N . SER A 1 80 ? -5.421 5.253 -3.391 1.00 97.31 80 SER A N 1
ATOM 589 C CA . SER A 1 80 ? -5.118 3.864 -3.052 1.00 97.31 80 SER A CA 1
ATOM 590 C C . SER A 1 80 ? -4.017 3.253 -3.923 1.00 97.31 80 SER A C 1
ATOM 592 O O . SER A 1 80 ? -3.777 2.052 -3.845 1.00 97.31 80 SER A O 1
ATOM 594 N N . ALA A 1 81 ? -3.331 4.062 -4.734 1.00 98.56 81 ALA A N 1
ATOM 595 C CA . ALA A 1 81 ? -2.258 3.621 -5.620 1.00 98.56 81 ALA A CA 1
ATOM 596 C C . ALA A 1 81 ? -0.961 4.400 -5.361 1.00 98.56 81 ALA A C 1
ATOM 598 O O . ALA A 1 81 ? -0.994 5.620 -5.165 1.00 98.56 81 ALA A O 1
ATOM 599 N N . GLY A 1 82 ? 0.171 3.695 -5.389 1.00 98.44 82 GLY A N 1
ATOM 600 C CA . GLY A 1 82 ? 1.502 4.254 -5.141 1.00 98.44 82 GLY A CA 1
ATOM 601 C C . GLY A 1 82 ? 2.625 3.375 -5.681 1.00 98.44 82 GLY A C 1
ATOM 602 O O . GLY A 1 82 ? 2.381 2.447 -6.461 1.00 98.44 82 GLY A O 1
ATOM 603 N N . ALA A 1 83 ? 3.860 3.673 -5.275 1.00 98.38 83 ALA A N 1
ATOM 604 C CA . ALA A 1 83 ? 5.075 3.046 -5.791 1.00 98.38 83 ALA A CA 1
ATOM 605 C C . ALA A 1 83 ? 5.138 3.098 -7.330 1.00 98.38 83 ALA A C 1
ATOM 607 O O . ALA A 1 83 ? 5.446 2.111 -7.999 1.00 98.38 83 ALA A O 1
ATOM 608 N N . TRP A 1 84 ? 4.772 4.250 -7.899 1.00 98.38 84 TRP A N 1
ATOM 609 C CA . TRP A 1 84 ? 4.691 4.449 -9.345 1.00 98.38 84 TRP A CA 1
ATOM 610 C C . TRP A 1 84 ? 6.046 4.208 -10.014 1.00 98.38 84 TRP A C 1
ATOM 612 O O . TRP A 1 84 ? 7.031 4.864 -9.676 1.00 98.38 84 TRP A O 1
ATOM 622 N N . GLU A 1 85 ? 6.080 3.255 -10.949 1.00 97.81 85 GLU A N 1
ATOM 623 C CA . GLU A 1 85 ? 7.281 2.805 -11.669 1.00 97.81 85 GLU A CA 1
ATOM 624 C C . GLU A 1 85 ? 8.481 2.464 -10.769 1.00 97.81 85 GLU A C 1
ATOM 626 O O . GLU A 1 85 ? 9.645 2.614 -11.148 1.00 97.81 85 GLU A O 1
ATOM 631 N N . ARG A 1 86 ? 8.211 1.986 -9.547 1.00 98.25 86 ARG A N 1
ATOM 632 C CA . ARG A 1 86 ? 9.247 1.635 -8.578 1.00 98.25 86 ARG A CA 1
ATOM 633 C C . ARG A 1 86 ? 9.104 0.193 -8.092 1.00 98.25 86 ARG A C 1
ATOM 635 O O . ARG A 1 86 ? 8.192 -0.142 -7.343 1.00 98.25 86 ARG A O 1
ATOM 642 N N . LYS A 1 87 ? 10.048 -0.661 -8.500 1.00 98.50 87 LYS A N 1
ATOM 643 C CA . LYS A 1 87 ? 10.249 -1.982 -7.886 1.00 98.50 87 LYS A CA 1
ATOM 644 C C . LYS A 1 87 ? 10.846 -1.830 -6.487 1.00 98.50 87 LYS A C 1
ATOM 646 O O . LYS A 1 87 ? 11.616 -0.899 -6.249 1.00 98.50 87 LYS A O 1
ATOM 651 N N . GLY A 1 88 ? 10.550 -2.771 -5.602 1.00 98.56 88 GLY A N 1
ATOM 652 C CA . GLY A 1 88 ? 11.003 -2.713 -4.216 1.00 98.56 88 GLY A CA 1
ATOM 653 C C . GLY A 1 88 ? 10.353 -3.780 -3.349 1.00 98.56 88 GLY A C 1
ATOM 654 O O . GLY A 1 88 ? 9.498 -4.537 -3.816 1.00 98.56 88 GLY A O 1
ATOM 655 N N . ASN A 1 89 ? 10.766 -3.842 -2.087 1.00 98.75 89 ASN A N 1
ATOM 656 C CA . ASN A 1 89 ? 10.132 -4.689 -1.083 1.00 98.75 89 ASN A CA 1
ATOM 657 C C . ASN A 1 89 ? 9.495 -3.803 -0.012 1.00 98.75 89 ASN A C 1
ATOM 659 O O . ASN A 1 89 ? 10.196 -3.209 0.803 1.00 98.75 89 ASN A O 1
ATOM 663 N N . TYR A 1 90 ? 8.170 -3.697 -0.049 1.00 98.88 90 TYR A N 1
ATOM 664 C CA . TYR A 1 90 ? 7.439 -2.683 0.692 1.00 98.88 90 TYR A CA 1
ATOM 665 C C . TYR A 1 90 ? 6.809 -3.218 1.974 1.00 98.88 90 TYR A C 1
ATOM 667 O O . TYR A 1 90 ? 6.127 -4.245 1.974 1.00 98.88 90 TYR A O 1
ATOM 675 N N . ASP A 1 91 ? 6.944 -2.437 3.037 1.00 98.81 91 ASP A N 1
ATOM 676 C CA . ASP A 1 91 ? 6.074 -2.475 4.199 1.00 98.81 91 ASP A CA 1
ATOM 677 C C . ASP A 1 91 ? 4.954 -1.444 4.002 1.00 98.81 91 ASP A C 1
ATOM 679 O O . ASP A 1 91 ? 5.198 -0.261 3.753 1.00 98.81 91 ASP A O 1
ATOM 683 N N . ILE A 1 92 ? 3.708 -1.908 4.077 1.00 98.81 92 ILE A N 1
ATOM 684 C CA . ILE A 1 92 ? 2.500 -1.104 3.902 1.00 98.81 92 ILE A CA 1
ATOM 685 C C . ILE A 1 92 ? 1.877 -0.876 5.268 1.00 98.81 92 ILE A C 1
ATOM 687 O O . ILE A 1 92 ? 1.491 -1.829 5.950 1.00 98.81 92 ILE A O 1
ATOM 691 N N . ILE A 1 93 ? 1.742 0.391 5.639 1.00 98.81 93 ILE A N 1
ATOM 692 C CA . ILE A 1 93 ? 1.161 0.826 6.906 1.00 98.81 93 ILE A CA 1
ATOM 693 C C . ILE A 1 93 ? -0.094 1.630 6.592 1.00 98.81 93 ILE A C 1
ATOM 695 O O . ILE A 1 93 ? -0.026 2.642 5.894 1.00 98.81 93 ILE A O 1
ATOM 699 N N . ILE A 1 94 ? -1.236 1.201 7.125 1.00 98.62 94 ILE A N 1
ATOM 700 C CA . ILE A 1 94 ? -2.495 1.941 7.037 1.00 98.62 94 ILE A CA 1
ATOM 701 C C . ILE A 1 94 ? -2.916 2.325 8.448 1.00 98.62 94 ILE A C 1
ATOM 703 O O . ILE A 1 94 ? -3.151 1.469 9.304 1.00 98.62 94 ILE A O 1
ATOM 707 N N . SER A 1 95 ? -3.023 3.627 8.685 1.00 98.12 95 SER A N 1
ATOM 708 C CA . SER A 1 95 ? -3.533 4.185 9.935 1.00 98.12 95 SER A CA 1
ATOM 709 C C . SER A 1 95 ? -4.870 4.875 9.696 1.00 98.12 95 SER A C 1
ATOM 711 O O . SER A 1 95 ? -5.076 5.522 8.671 1.00 98.12 95 SER A O 1
ATOM 713 N N . HIS A 1 96 ? -5.793 4.715 10.638 1.00 97.31 96 HIS A N 1
ATOM 714 C CA . HIS A 1 96 ? -7.114 5.336 10.609 1.00 97.31 96 HIS A CA 1
ATOM 715 C C . HIS A 1 96 ? -7.587 5.568 12.058 1.00 97.31 96 HIS A C 1
ATOM 717 O O . HIS A 1 96 ? -7.287 4.736 12.923 1.00 97.31 96 HIS A O 1
ATOM 723 N N . PRO A 1 97 ? -8.318 6.657 12.366 1.00 96.50 97 PRO A N 1
ATOM 724 C CA . PRO A 1 97 ? -8.789 6.944 13.726 1.00 96.50 97 PRO A CA 1
ATOM 725 C C . PRO A 1 97 ? -9.613 5.813 14.366 1.00 96.50 97 PRO A C 1
ATOM 727 O O . PRO A 1 97 ? -9.361 5.455 15.515 1.00 96.50 97 PRO A O 1
ATOM 730 N N . ASP A 1 98 ? -10.529 5.217 13.600 1.00 97.12 98 ASP A N 1
ATOM 731 C CA . ASP A 1 98 ? -11.493 4.216 14.097 1.00 97.12 98 ASP A CA 1
ATOM 732 C C . ASP A 1 98 ? -11.009 2.751 14.056 1.00 97.12 98 ASP A C 1
ATOM 734 O O . ASP A 1 98 ? -11.637 1.864 14.644 1.00 97.12 98 ASP A O 1
ATOM 738 N N . TYR A 1 99 ? -9.885 2.476 13.386 1.00 98.31 99 TYR A N 1
ATOM 739 C CA . TYR A 1 99 ? -9.354 1.120 13.201 1.00 98.31 99 TYR A CA 1
ATOM 740 C C . TYR A 1 99 ? -8.010 0.937 13.911 1.00 98.31 99 TYR A C 1
ATOM 742 O O . TYR A 1 99 ? -7.324 1.897 14.278 1.00 98.31 99 TYR A O 1
ATOM 750 N N . LEU A 1 100 ? -7.625 -0.314 14.137 1.00 98.44 100 LEU A N 1
ATOM 751 C CA . LEU A 1 100 ? -6.251 -0.663 14.481 1.00 98.44 100 LEU A CA 1
ATOM 752 C C . LEU A 1 100 ? -5.343 -0.406 13.276 1.00 98.44 100 LEU A C 1
ATOM 754 O O . LEU A 1 100 ? -5.779 -0.523 12.131 1.00 98.44 100 LEU A O 1
ATOM 758 N N . THR A 1 101 ? -4.077 -0.073 13.537 1.00 98.38 101 THR A N 1
ATOM 759 C CA . THR A 1 101 ? -3.078 0.035 12.471 1.00 98.38 101 THR A CA 1
ATOM 760 C C . THR A 1 101 ? -2.992 -1.295 11.741 1.00 98.38 101 THR A C 1
ATOM 762 O O . THR A 1 101 ? -2.726 -2.331 12.353 1.00 98.38 101 THR A O 1
ATOM 765 N N . TRP A 1 102 ? -3.208 -1.254 10.434 1.00 98.69 102 TRP A N 1
ATOM 766 C CA . TRP A 1 102 ? -3.023 -2.405 9.572 1.00 98.69 102 TRP A CA 1
ATOM 767 C C . TRP A 1 102 ? -1.611 -2.357 8.997 1.00 98.69 102 TRP A C 1
ATOM 769 O O . TRP A 1 102 ? -1.160 -1.313 8.523 1.00 98.69 102 TRP A O 1
ATOM 779 N N . LEU A 1 103 ? -0.907 -3.482 9.077 1.00 98.56 103 LEU A N 1
ATOM 780 C CA . LEU A 1 103 ? 0.468 -3.624 8.622 1.00 98.56 103 LEU A CA 1
ATOM 781 C C . LEU A 1 103 ? 0.566 -4.858 7.733 1.00 98.56 103 LEU A C 1
ATOM 783 O O . LEU A 1 103 ? 0.136 -5.946 8.124 1.00 98.56 103 LEU A O 1
ATOM 787 N N . ARG A 1 104 ? 1.202 -4.703 6.576 1.00 98.69 104 ARG A N 1
ATOM 788 C CA . ARG A 1 104 ? 1.638 -5.829 5.754 1.00 98.69 104 ARG A CA 1
ATOM 789 C C . ARG A 1 104 ? 3.073 -5.618 5.328 1.00 98.69 104 ARG A C 1
ATOM 791 O O . ARG A 1 104 ? 3.388 -4.604 4.723 1.00 98.69 104 ARG A O 1
ATOM 798 N N . GLN A 1 105 ? 3.913 -6.591 5.642 1.00 98.56 105 GLN A N 1
ATOM 799 C CA . GLN A 1 105 ? 5.343 -6.514 5.386 1.00 98.56 105 GLN A CA 1
ATOM 800 C C . GLN A 1 105 ? 5.746 -7.342 4.177 1.00 98.56 105 GLN A C 1
ATOM 802 O O . GLN A 1 105 ? 5.050 -8.296 3.810 1.00 98.56 105 GLN A O 1
ATOM 807 N N . ASN A 1 106 ? 6.912 -7.016 3.628 1.00 98.12 106 ASN A N 1
ATOM 808 C CA . ASN A 1 106 ? 7.560 -7.776 2.560 1.00 98.12 106 ASN A CA 1
ATOM 809 C C . ASN A 1 106 ? 6.699 -7.942 1.292 1.00 98.12 106 ASN A C 1
ATOM 811 O O . ASN A 1 106 ? 6.591 -9.034 0.724 1.00 98.12 106 ASN A O 1
ATOM 815 N N . VAL A 1 107 ? 6.045 -6.864 0.860 1.00 98.75 107 VAL A N 1
ATOM 816 C CA . VAL A 1 107 ? 5.322 -6.824 -0.412 1.00 98.75 107 VAL A CA 1
ATOM 817 C C . VAL A 1 107 ? 6.318 -6.592 -1.543 1.00 98.75 107 VAL A C 1
ATOM 819 O O . VAL A 1 107 ? 6.774 -5.472 -1.771 1.00 98.75 107 VAL A O 1
ATOM 822 N N . LEU A 1 108 ? 6.641 -7.661 -2.267 1.00 98.75 108 LEU A N 1
ATOM 823 C CA . LEU A 1 108 ? 7.572 -7.609 -3.386 1.00 98.75 108 LEU A CA 1
ATOM 824 C C . LEU A 1 108 ? 6.895 -7.068 -4.651 1.00 98.75 108 LEU A C 1
ATOM 826 O O . LEU A 1 108 ? 6.072 -7.749 -5.264 1.00 98.75 108 LEU A O 1
ATOM 830 N N . VAL A 1 109 ? 7.310 -5.879 -5.078 1.00 98.81 109 VAL A N 1
ATOM 831 C CA . VAL A 1 109 ? 7.000 -5.317 -6.397 1.00 98.81 109 VAL A CA 1
ATOM 832 C C . VAL A 1 109 ? 8.176 -5.607 -7.321 1.00 98.81 109 VAL A C 1
ATOM 834 O O . VAL A 1 109 ? 9.311 -5.211 -7.044 1.00 98.81 109 VAL A O 1
ATOM 837 N N . THR A 1 110 ? 7.912 -6.289 -8.433 1.00 98.69 110 THR A N 1
ATOM 838 C CA . THR A 1 110 ? 8.911 -6.563 -9.478 1.00 98.69 110 THR A CA 1
ATOM 839 C C . THR A 1 110 ? 8.685 -5.656 -10.686 1.00 98.69 110 THR A C 1
ATOM 841 O O . THR A 1 110 ? 7.675 -4.962 -10.761 1.00 98.69 110 THR A O 1
ATOM 844 N N . ALA A 1 111 ? 9.634 -5.633 -11.617 1.00 98.12 111 ALA A N 1
ATOM 845 C CA . ALA A 1 111 ? 9.510 -4.907 -12.875 1.00 98.12 111 ALA A CA 1
ATOM 846 C C . ALA A 1 111 ? 10.124 -5.724 -14.010 1.00 98.12 111 ALA A C 1
ATOM 848 O O . ALA A 1 111 ? 11.065 -6.492 -13.769 1.00 98.12 111 ALA A O 1
ATOM 849 N N . ASP A 1 112 ? 9.596 -5.540 -15.214 1.00 95.38 112 ASP A N 1
ATOM 850 C CA . ASP A 1 112 ? 10.266 -5.916 -16.454 1.00 95.38 112 ASP A CA 1
ATOM 851 C C . ASP A 1 112 ? 11.161 -4.757 -16.945 1.00 95.38 112 ASP A C 1
ATOM 853 O O . ASP A 1 112 ? 11.520 -3.862 -16.175 1.00 95.38 112 ASP A O 1
ATOM 857 N N . GLU A 1 113 ? 11.596 -4.802 -18.203 1.00 93.94 113 GLU A N 1
ATOM 858 C CA . GLU A 1 113 ? 12.433 -3.750 -18.791 1.00 93.94 113 GLU A CA 1
ATOM 859 C C . GLU A 1 113 ? 11.711 -2.399 -18.927 1.00 93.94 113 GLU A C 1
ATOM 861 O O . GLU A 1 113 ? 12.362 -1.357 -18.993 1.00 93.94 113 GLU A O 1
ATOM 866 N N . CYS A 1 114 ? 10.378 -2.401 -18.934 1.00 94.75 114 CYS A N 1
ATOM 867 C CA . CYS A 1 114 ? 9.572 -1.222 -19.209 1.00 94.75 114 CYS A CA 1
ATOM 868 C C . CYS A 1 114 ? 8.788 -0.721 -18.000 1.00 94.75 114 CYS A C 1
ATOM 870 O O . CYS A 1 114 ? 8.769 0.488 -17.770 1.00 94.75 114 CYS A O 1
ATOM 872 N N . HIS A 1 115 ? 8.132 -1.608 -17.251 1.00 97.19 115 HIS A N 1
ATOM 873 C CA . HIS A 1 115 ? 7.210 -1.215 -16.192 1.00 97.19 115 HIS A CA 1
ATOM 874 C C . HIS A 1 115 ? 7.269 -2.123 -14.968 1.00 97.19 115 HIS A C 1
ATOM 876 O O . HIS A 1 115 ? 7.673 -3.288 -15.017 1.00 97.19 115 HIS A O 1
ATOM 882 N N . VAL A 1 116 ? 6.769 -1.599 -13.853 1.00 98.25 116 VAL A N 1
ATOM 883 C CA . VAL A 1 116 ? 6.441 -2.424 -12.686 1.00 98.25 116 VAL A CA 1
ATOM 884 C C . VAL A 1 116 ? 5.267 -3.371 -12.944 1.00 98.25 116 VAL A C 1
ATOM 886 O O . VAL A 1 116 ? 4.317 -3.061 -13.668 1.00 98.25 116 VAL A O 1
ATOM 889 N N . HIS A 1 117 ? 5.310 -4.520 -12.275 1.00 98.38 117 HIS A N 1
ATOM 890 C CA . HIS A 1 117 ? 4.180 -5.429 -12.138 1.00 98.38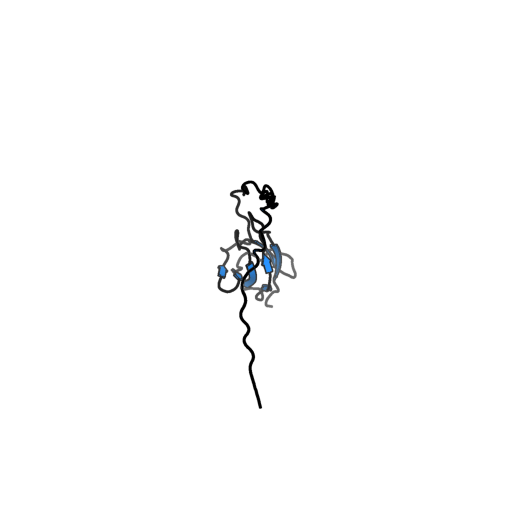 117 HIS A CA 1
ATOM 891 C C . HIS A 1 117 ? 3.365 -5.033 -10.905 1.00 98.38 117 HIS A C 1
ATOM 893 O O . HIS A 1 117 ? 3.846 -5.142 -9.775 1.00 98.38 117 HIS A O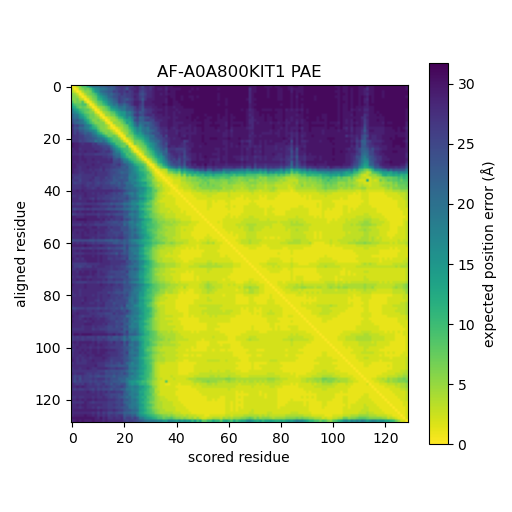 1
ATOM 899 N N . THR A 1 118 ? 2.135 -4.568 -11.126 1.00 98.69 118 THR A N 1
ATOM 900 C CA . THR A 1 118 ? 1.239 -4.118 -10.058 1.00 98.69 118 THR A CA 1
ATOM 901 C C . THR A 1 118 ? 0.874 -5.256 -9.109 1.00 98.69 118 THR A C 1
ATOM 903 O O . THR A 1 118 ? 0.470 -6.337 -9.536 1.00 98.69 118 THR A O 1
ATOM 906 N N . VAL A 1 119 ? 0.962 -4.981 -7.810 1.00 98.81 119 VAL A N 1
ATOM 907 C CA . VAL A 1 119 ? 0.480 -5.857 -6.744 1.00 98.81 119 VAL A CA 1
ATOM 908 C C . VAL A 1 119 ? -0.823 -5.294 -6.185 1.00 98.81 119 VAL A C 1
ATOM 910 O O . VAL A 1 119 ? -0.853 -4.198 -5.625 1.00 98.81 119 VAL A O 1
ATOM 913 N N . GLU A 1 120 ? -1.900 -6.064 -6.316 1.00 98.75 120 GLU A N 1
ATOM 914 C CA . GLU A 1 120 ? -3.209 -5.725 -5.757 1.00 98.75 120 GLU A CA 1
ATOM 915 C C . GLU A 1 120 ? -3.369 -6.300 -4.348 1.00 98.75 120 GLU A C 1
ATOM 917 O O . GLU A 1 120 ? -3.077 -7.472 -4.087 1.00 98.75 120 GLU A O 1
ATOM 922 N N . ILE A 1 121 ? -3.820 -5.465 -3.412 1.00 98.69 121 ILE A N 1
ATOM 923 C CA . ILE A 1 121 ? -3.942 -5.830 -2.002 1.00 98.69 121 ILE A CA 1
ATOM 924 C C . ILE A 1 121 ? -5.284 -5.367 -1.452 1.00 98.69 121 ILE A C 1
ATOM 926 O O . ILE A 1 121 ? -5.598 -4.181 -1.443 1.00 98.69 121 ILE A O 1
ATOM 930 N N . GLU A 1 122 ? -6.043 -6.307 -0.898 1.00 98.69 122 GLU A N 1
ATOM 931 C CA . GLU A 1 122 ? -7.189 -6.000 -0.049 1.00 98.69 122 GLU A CA 1
ATOM 932 C C . 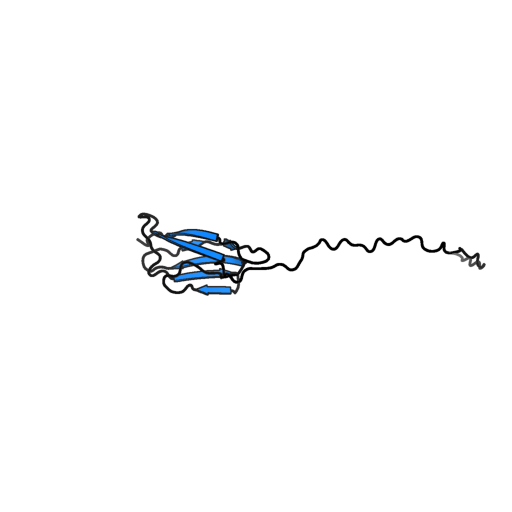GLU A 1 122 ? -6.730 -5.872 1.413 1.00 98.69 122 GLU A C 1
ATOM 934 O O . GLU A 1 122 ? -6.225 -6.826 2.013 1.00 98.69 122 GLU A O 1
ATOM 939 N N . ALA A 1 123 ? -6.893 -4.683 1.989 1.00 98.62 123 ALA A N 1
ATOM 940 C CA . ALA A 1 123 ? -6.622 -4.397 3.389 1.00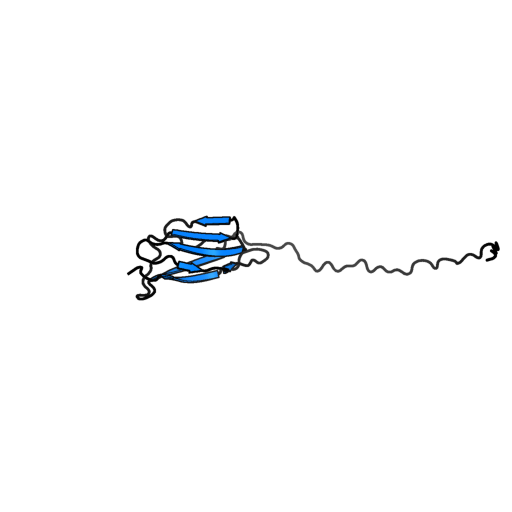 98.62 123 ALA A CA 1
ATOM 941 C C . ALA A 1 123 ? -7.935 -4.387 4.181 1.00 98.62 123 ALA A C 1
ATOM 943 O O . ALA A 1 123 ? -8.749 -3.472 4.052 1.00 98.62 123 ALA A O 1
ATOM 944 N N . LYS A 1 124 ? -8.120 -5.413 5.016 1.00 98.62 124 LYS A N 1
ATOM 945 C CA . LYS A 1 124 ? -9.269 -5.558 5.918 1.00 98.62 124 LYS A CA 1
ATOM 946 C C . LYS A 1 124 ? -8.936 -4.942 7.270 1.00 98.62 124 LYS A C 1
ATOM 948 O O . LYS A 1 124 ? -8.119 -5.479 8.017 1.00 98.62 124 LYS A O 1
ATOM 953 N N . LEU A 1 125 ? -9.526 -3.788 7.556 1.00 98.50 125 LEU A N 1
ATOM 954 C CA . LEU A 1 125 ? -9.265 -3.024 8.765 1.00 98.50 125 LEU A CA 1
ATOM 955 C C . LEU A 1 125 ? -10.131 -3.525 9.919 1.00 98.50 125 LEU A C 1
ATOM 957 O O . LEU A 1 125 ? -11.360 -3.555 9.835 1.00 98.50 125 LEU A O 1
ATOM 961 N N . LYS A 1 126 ? -9.479 -3.858 11.031 1.00 98.50 126 LYS A N 1
ATOM 962 C CA . LYS A 1 126 ? -10.145 -4.254 12.270 1.00 98.50 126 LYS A CA 1
ATOM 963 C C . LYS A 1 126 ? -10.464 -3.028 13.117 1.00 98.50 126 LYS A C 1
ATOM 965 O O . LYS A 1 126 ? -9.571 -2.219 13.379 1.00 98.50 126 LYS A O 1
ATOM 970 N N . LYS A 1 127 ? -11.716 -2.875 13.560 1.00 96.88 127 LYS A N 1
ATOM 971 C CA . LYS A 1 127 ? -12.105 -1.770 14.454 1.00 96.88 127 LYS A CA 1
ATOM 972 C C . LYS A 1 127 ? -11.312 -1.810 15.756 1.00 96.88 127 LYS A C 1
ATOM 974 O O . LYS A 1 127 ? -10.923 -2.874 16.233 1.00 96.88 127 LYS A O 1
ATOM 979 N N . ARG A 1 128 ? -11.074 -0.631 16.329 1.00 93.88 128 ARG A N 1
ATOM 980 C CA . ARG A 1 128 ? -10.336 -0.486 17.594 1.00 93.88 128 ARG A CA 1
ATOM 981 C C . ARG A 1 128 ? -11.147 -0.887 18.836 1.00 93.88 128 ARG A C 1
ATOM 983 O O . ARG A 1 128 ? -10.561 -1.052 19.899 1.00 93.88 128 ARG A O 1
ATOM 990 N N . THR A 1 129 ? -12.464 -0.998 18.697 1.00 81.56 129 THR A N 1
ATOM 991 C CA . THR A 1 129 ? -13.425 -1.331 19.760 1.00 81.56 129 THR A CA 1
ATOM 992 C C . THR A 1 129 ? -13.265 -2.739 20.300 1.00 81.56 129 THR A C 1
ATOM 994 O O . THR A 1 129 ? -13.174 -3.660 19.456 1.00 81.56 129 THR A O 1
#

Solvent-accessible surface area (backbone atoms only — not comparable to full-atom values): 8139 Å² total; per-residue (Å²): 137,86,81,88,84,90,80,90,85,85,87,80,89,78,81,80,82,79,85,87,72,82,71,74,84,66,74,77,72,73,87,73,66,86,85,83,64,77,92,76,86,37,42,12,35,38,54,45,42,21,33,58,87,78,64,46,81,46,44,75,78,36,49,42,35,44,31,38,90,90,46,75,46,71,48,59,84,75,56,49,60,40,51,64,64,39,58,45,50,25,36,39,40,39,41,37,93,70,32,43,75,43,76,48,69,74,45,73,26,48,57,66,99,73,47,28,47,61,43,80,43,79,45,64,36,47,64,65,121

Secondary structure (DSSP, 8-state):
--------------PPPP--------------P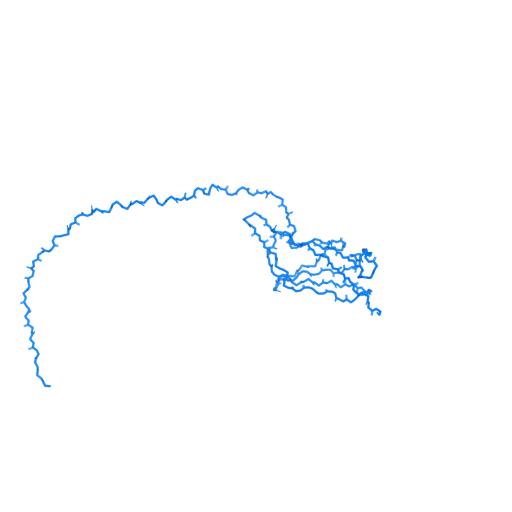PP---S---EEEEEEEEETTT--B--TT-EEEEEETTEEEEPPTT--EEEET--EEEEEEEE-TTBPPEEEEEEEE-B-SS-B--EEEEEEEPB--

Foldseek 3Di:
DDDDDDDDDDDDDDDDDDDPDPPPPPPVPPDPDDDDADPDKDFLEFEQEAAQPPRHGDQAQKWKWWDAPPDIDIDPGPGRTHCIQHFGFTWIWIDHPFFDIFIDGGDGWDDDPHGIDYDYDYHHTYGPD